Protein AF-A0A0Q9QCJ4-F1 (afdb_monomer_lite)

pLDDT: mean 79.83, std 8.39, range [55.78, 90.44]

Sequence (103 aa):
MRVEYDVLSRAAAEERAVRNELIRVQGERRATALPAAALGRILPSEELLTAVDRADEATRRRLWDQAHRCQELHETLRAFRNEVRSVDEDVAGRFESIRGALA

Structure (mmCIF, N/CA/C/O backbone):
data_AF-A0A0Q9QCJ4-F1
#
_entry.id   AF-A0A0Q9QCJ4-F1
#
loop_
_atom_site.group_PDB
_atom_site.id
_atom_site.type_symbol
_atom_site.label_atom_id
_atom_site.label_alt_id
_atom_site.label_comp_id
_atom_site.label_asym_id
_atom_site.label_entity_id
_atom_site.label_seq_id
_atom_site.pdbx_PDB_ins_code
_atom_site.Cartn_x
_atom_site.Cartn_y
_atom_site.Cartn_z
_atom_site.occupancy
_atom_site.B_iso_or_equiv
_atom_site.auth_seq_id
_atom_site.auth_comp_id
_atom_site.auth_asym_id
_atom_site.auth_atom_id
_atom_site.pdbx_PDB_model_num
ATOM 1 N N . MET A 1 1 ? 20.527 -6.032 -19.045 1.00 57.88 1 MET A N 1
ATOM 2 C CA . MET A 1 1 ? 19.364 -5.260 -18.565 1.00 57.88 1 MET A CA 1
ATOM 3 C C . MET A 1 1 ? 18.074 -6.054 -18.316 1.00 57.88 1 MET A C 1
ATOM 5 O O . MET A 1 1 ? 17.312 -5.676 -17.440 1.00 57.88 1 MET A O 1
ATOM 9 N N . ARG A 1 2 ? 17.815 -7.193 -18.988 1.00 55.78 2 ARG A N 1
ATOM 10 C CA . ARG A 1 2 ? 16.597 -8.015 -18.764 1.00 55.78 2 ARG A CA 1
ATOM 11 C C . ARG A 1 2 ? 16.354 -8.420 -17.293 1.00 55.78 2 ARG A C 1
ATOM 13 O O . ARG A 1 2 ? 15.220 -8.426 -16.840 1.00 55.78 2 ARG A O 1
ATOM 20 N N . VAL A 1 3 ? 17.429 -8.689 -16.549 1.00 58.03 3 VAL A N 1
ATOM 21 C CA . VAL A 1 3 ? 17.382 -9.084 -15.128 1.00 58.03 3 VAL A CA 1
ATOM 22 C C . VAL A 1 3 ? 16.910 -7.941 -14.216 1.00 58.03 3 VAL A C 1
ATOM 24 O O . VAL A 1 3 ? 16.163 -8.185 -13.274 1.00 58.03 3 VAL A O 1
ATOM 27 N N . GLU A 1 4 ? 17.278 -6.691 -14.507 1.00 64.44 4 GLU A N 1
ATOM 28 C CA . GLU A 1 4 ? 16.878 -5.528 -13.697 1.00 64.44 4 GLU A CA 1
ATOM 29 C C . GLU A 1 4 ? 15.378 -5.235 -13.842 1.00 64.44 4 GLU A C 1
ATOM 31 O O . GLU A 1 4 ? 14.700 -4.922 -12.862 1.00 64.44 4 GLU A O 1
ATOM 36 N N . TYR A 1 5 ? 14.818 -5.449 -15.036 1.00 68.75 5 TYR A N 1
ATOM 37 C CA . TYR A 1 5 ? 13.377 -5.335 -15.266 1.00 68.75 5 TYR A CA 1
ATOM 38 C C . TYR A 1 5 ? 12.547 -6.388 -14.536 1.00 68.75 5 TYR A C 1
ATOM 40 O O . TYR A 1 5 ? 11.458 -6.071 -14.046 1.00 68.75 5 TYR A O 1
ATOM 48 N N . ASP A 1 6 ? 13.046 -7.620 -14.445 1.00 73.19 6 ASP A N 1
ATOM 49 C CA . ASP A 1 6 ? 12.361 -8.697 -13.729 1.00 73.19 6 ASP A CA 1
ATOM 50 C C . ASP A 1 6 ? 12.332 -8.429 -12.219 1.00 73.19 6 ASP A C 1
ATOM 52 O O . ASP A 1 6 ? 11.310 -8.659 -11.569 1.00 73.19 6 ASP A O 1
ATOM 56 N N . VAL A 1 7 ? 13.414 -7.872 -11.661 1.00 76.19 7 VAL A N 1
ATOM 57 C CA . VAL A 1 7 ? 13.482 -7.473 -10.244 1.00 76.19 7 VAL A CA 1
ATOM 58 C C . VAL A 1 7 ? 12.498 -6.341 -9.943 1.00 76.19 7 VAL A C 1
ATOM 60 O O . VAL A 1 7 ? 11.724 -6.449 -8.992 1.00 76.19 7 VAL A O 1
ATOM 63 N N . LEU A 1 8 ? 12.451 -5.296 -10.777 1.00 76.56 8 LEU A N 1
ATOM 64 C CA . LEU A 1 8 ? 11.494 -4.191 -10.620 1.00 76.56 8 LEU A CA 1
ATOM 65 C C . LEU A 1 8 ? 10.041 -4.658 -10.754 1.00 76.56 8 LEU A C 1
ATOM 6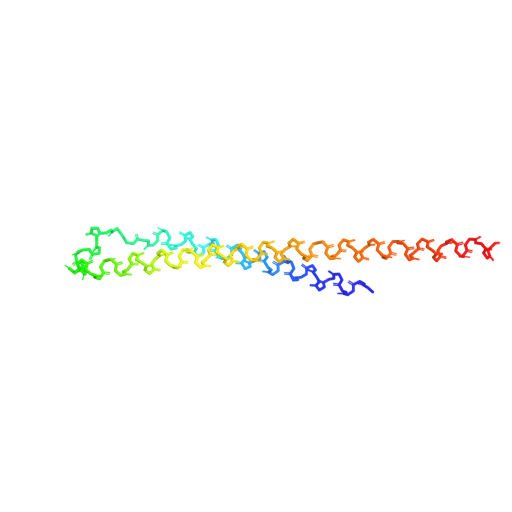7 O O . LEU A 1 8 ? 9.163 -4.221 -10.011 1.00 76.56 8 LEU A O 1
ATOM 71 N N . SER A 1 9 ? 9.7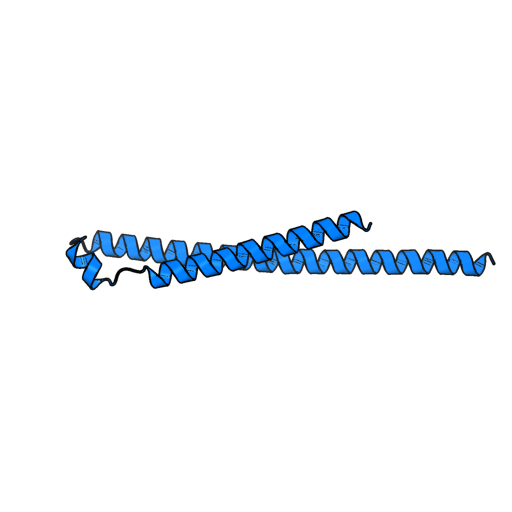83 -5.571 -11.689 1.00 75.25 9 SER A N 1
ATOM 72 C CA . SER A 1 9 ? 8.445 -6.120 -11.906 1.00 75.25 9 SER A CA 1
ATOM 73 C C . SER A 1 9 ? 7.994 -6.995 -10.736 1.00 75.25 9 SER A C 1
ATOM 75 O O . SER A 1 9 ? 6.832 -6.906 -10.339 1.00 75.25 9 SER A O 1
ATOM 77 N N . ARG A 1 10 ? 8.901 -7.783 -10.137 1.00 78.44 10 ARG A N 1
ATOM 78 C CA . ARG A 1 10 ? 8.629 -8.523 -8.893 1.00 78.44 10 ARG A CA 1
ATOM 79 C C . ARG A 1 10 ? 8.374 -7.584 -7.723 1.00 78.44 10 ARG A C 1
ATOM 81 O O . ARG A 1 10 ? 7.369 -7.756 -7.047 1.00 78.44 10 ARG A O 1
ATOM 88 N N . ALA A 1 11 ? 9.202 -6.558 -7.528 1.00 76.88 11 ALA A N 1
ATOM 89 C CA . ALA A 1 11 ? 9.001 -5.577 -6.460 1.00 76.88 11 ALA A CA 1
ATOM 90 C C . ALA A 1 11 ? 7.627 -4.888 -6.564 1.00 76.88 11 ALA A C 1
ATOM 92 O O . ALA A 1 11 ? 6.908 -4.772 -5.575 1.00 76.88 11 ALA A O 1
ATOM 93 N N . ALA A 1 12 ? 7.211 -4.518 -7.778 1.00 77.81 12 ALA A N 1
ATOM 94 C CA . ALA A 1 12 ? 5.892 -3.944 -8.030 1.00 77.81 12 ALA A CA 1
ATOM 95 C C . ALA A 1 12 ? 4.731 -4.951 -7.887 1.00 77.81 12 ALA A C 1
ATOM 97 O O . ALA A 1 12 ? 3.579 -4.544 -7.745 1.00 77.81 12 ALA A O 1
ATOM 98 N N . ALA A 1 13 ? 4.984 -6.259 -7.985 1.00 79.75 13 ALA A N 1
ATOM 99 C CA . ALA A 1 13 ? 3.981 -7.293 -7.731 1.00 79.75 13 ALA A CA 1
ATOM 100 C C . ALA A 1 13 ? 3.808 -7.543 -6.225 1.00 79.75 13 ALA A C 1
ATOM 102 O O . ALA A 1 13 ? 2.675 -7.576 -5.746 1.00 79.75 13 ALA A O 1
ATOM 103 N N . GLU A 1 14 ? 4.917 -7.639 -5.489 1.00 81.19 14 GLU A N 1
ATOM 104 C CA . GLU A 1 14 ? 4.935 -7.776 -4.028 1.00 81.19 14 GLU A CA 1
ATOM 105 C C . GLU A 1 14 ? 4.281 -6.571 -3.340 1.00 81.19 14 GLU A C 1
ATOM 107 O O . GLU A 1 14 ? 3.455 -6.735 -2.447 1.00 81.19 14 GLU A O 1
ATOM 112 N N . GLU A 1 15 ? 4.558 -5.349 -3.805 1.00 83.06 15 GLU A N 1
ATOM 113 C CA . GLU A 1 15 ? 3.923 -4.137 -3.273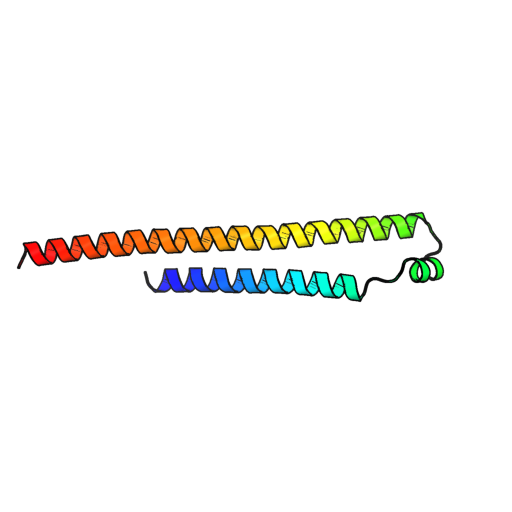 1.00 83.06 15 GLU A CA 1
ATOM 114 C C . GLU A 1 15 ? 2.390 -4.187 -3.412 1.00 83.06 15 GLU A C 1
ATOM 116 O O . GLU A 1 15 ? 1.670 -3.968 -2.434 1.00 83.06 15 GLU A O 1
ATOM 121 N N . ARG A 1 16 ? 1.875 -4.579 -4.585 1.00 80.56 16 ARG A N 1
ATOM 122 C CA . ARG A 1 16 ? 0.428 -4.746 -4.788 1.00 80.56 16 ARG A CA 1
ATOM 123 C C . ARG A 1 16 ? -0.158 -5.835 -3.897 1.00 80.56 16 ARG A C 1
ATOM 125 O O . ARG A 1 16 ? -1.289 -5.680 -3.434 1.00 80.56 16 ARG A O 1
ATOM 132 N N . ALA A 1 17 ? 0.574 -6.927 -3.678 1.00 82.19 17 ALA A N 1
ATOM 133 C CA . ALA A 1 17 ? 0.147 -8.003 -2.791 1.00 82.19 17 ALA A CA 1
ATOM 134 C C . ALA A 1 17 ? 0.008 -7.493 -1.348 1.00 82.19 17 ALA A C 1
ATOM 136 O O . ALA A 1 17 ? -1.047 -7.673 -0.742 1.00 82.19 17 ALA A O 1
ATOM 137 N N . VAL A 1 18 ? 1.006 -6.756 -0.849 1.00 83.75 18 VAL A N 1
ATOM 138 C CA . VAL A 1 18 ? 0.971 -6.121 0.479 1.00 83.75 18 VAL A CA 1
AT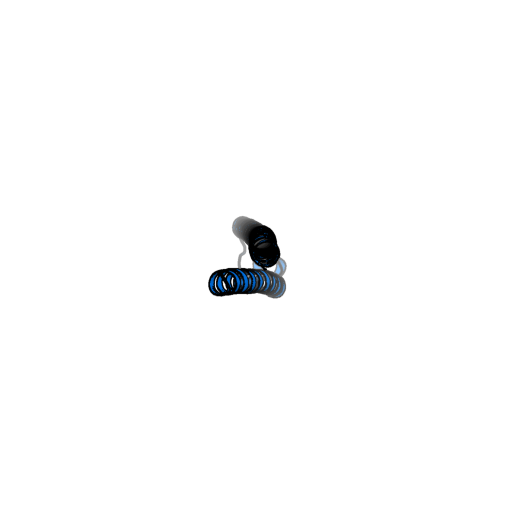OM 139 C C . VAL A 1 18 ? -0.192 -5.135 0.593 1.00 83.75 18 VAL A C 1
ATOM 141 O O . VAL A 1 18 ? -0.938 -5.171 1.569 1.00 83.75 18 VAL A O 1
ATOM 144 N N . ARG A 1 19 ? -0.411 -4.285 -0.414 1.00 84.38 19 ARG A N 1
ATOM 145 C CA . ARG A 1 19 ? -1.534 -3.336 -0.417 1.00 84.38 19 ARG A CA 1
ATOM 146 C C . ARG A 1 19 ? -2.888 -4.046 -0.354 1.00 84.38 19 ARG A C 1
ATOM 148 O O . ARG A 1 19 ? -3.762 -3.644 0.412 1.00 84.38 19 ARG A O 1
ATOM 155 N N . ASN A 1 20 ? -3.077 -5.092 -1.155 1.00 82.62 20 ASN A N 1
ATOM 156 C CA . ASN A 1 20 ? -4.325 -5.856 -1.169 1.00 82.62 20 ASN A CA 1
ATOM 157 C C . ASN A 1 20 ? -4.564 -6.560 0.175 1.00 82.62 20 ASN A C 1
ATOM 159 O O . ASN A 1 20 ? -5.693 -6.588 0.661 1.00 82.62 20 ASN A O 1
ATOM 163 N N . GLU A 1 21 ? -3.501 -7.065 0.795 1.00 85.00 21 GLU A N 1
ATOM 164 C CA . GLU A 1 21 ? -3.554 -7.669 2.122 1.00 8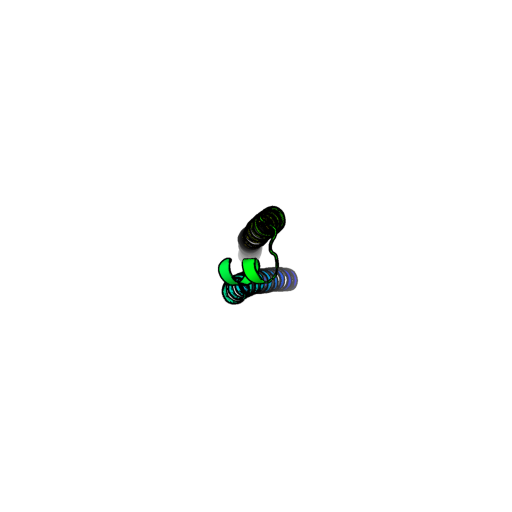5.00 21 GLU A CA 1
ATOM 165 C C . GLU A 1 21 ? -3.944 -6.649 3.203 1.00 85.00 21 GLU A C 1
ATOM 167 O O . GLU A 1 21 ? -4.814 -6.926 4.025 1.00 85.00 21 GLU A O 1
ATOM 172 N N . LEU A 1 22 ? -3.406 -5.425 3.157 1.00 85.06 22 LEU A N 1
ATOM 173 C CA . LEU A 1 22 ? -3.811 -4.343 4.067 1.00 85.06 22 LEU A CA 1
ATOM 174 C C . LEU A 1 22 ? -5.298 -3.995 3.923 1.00 85.06 22 LEU A C 1
ATOM 176 O O . LEU A 1 22 ? -5.991 -3.801 4.925 1.00 85.06 22 LEU A O 1
ATOM 180 N N . ILE A 1 23 ? -5.806 -3.957 2.688 1.00 81.94 23 ILE A N 1
ATOM 181 C CA . ILE A 1 23 ? -7.232 -3.732 2.419 1.00 81.94 23 ILE A CA 1
ATOM 182 C C . ILE A 1 23 ? -8.075 -4.880 2.993 1.00 81.94 23 ILE A C 1
ATOM 184 O O . ILE A 1 23 ? -9.107 -4.618 3.617 1.00 81.94 23 ILE A O 1
ATOM 188 N N . ARG A 1 24 ? -7.632 -6.135 2.831 1.00 86.06 24 ARG A N 1
ATOM 189 C CA . ARG A 1 24 ? -8.299 -7.318 3.398 1.00 86.06 24 ARG A CA 1
ATOM 190 C C . ARG A 1 24 ? -8.362 -7.235 4.920 1.00 86.06 24 ARG A C 1
ATOM 192 O O . ARG A 1 24 ? -9.454 -7.320 5.475 1.00 86.06 24 ARG A O 1
ATOM 199 N N . VAL A 1 25 ? -7.232 -6.975 5.578 1.00 86.00 25 VAL A N 1
ATOM 200 C CA . VAL A 1 25 ? -7.141 -6.811 7.039 1.00 86.00 25 VAL A CA 1
ATOM 201 C C . VAL A 1 25 ? -8.073 -5.701 7.526 1.00 86.00 25 VAL A C 1
ATOM 203 O O . VAL A 1 25 ? -8.767 -5.862 8.528 1.00 86.00 25 VAL A O 1
ATOM 206 N N . GLN A 1 26 ? -8.152 -4.578 6.810 1.00 83.88 26 GLN A N 1
ATOM 207 C CA . GLN A 1 26 ? -9.076 -3.500 7.155 1.00 83.88 26 GLN A CA 1
ATOM 208 C C . GLN A 1 26 ? -10.550 -3.906 6.989 1.00 83.88 26 GLN A C 1
ATOM 210 O O . GLN A 1 26 ? -11.391 -3.496 7.793 1.00 83.88 26 GLN A O 1
ATOM 215 N N . GLY A 1 27 ? -10.868 -4.701 5.965 1.00 84.62 27 GLY A N 1
ATOM 216 C CA . GLY A 1 27 ? -12.194 -5.287 5.769 1.00 84.62 27 GLY A CA 1
ATOM 217 C C . GLY A 1 27 ? -12.578 -6.239 6.900 1.00 84.62 27 GLY A C 1
ATOM 218 O O . GLY A 1 27 ? -13.655 -6.099 7.477 1.00 84.62 27 GLY A O 1
ATOM 219 N N . GLU A 1 28 ? -11.673 -7.141 7.277 1.00 86.81 28 GLU A N 1
ATOM 220 C CA . GLU A 1 28 ? -11.865 -8.077 8.389 1.00 86.81 28 GLU A CA 1
ATOM 221 C C . GLU A 1 28 ? -12.060 -7.344 9.707 1.00 86.81 28 GLU A C 1
ATOM 223 O O . GLU A 1 28 ? -13.027 -7.618 10.409 1.00 86.81 28 GLU A O 1
ATOM 228 N N . ARG A 1 29 ? -11.238 -6.328 9.994 1.00 83.38 29 ARG A N 1
ATOM 229 C CA . ARG A 1 29 ? -11.372 -5.529 11.218 1.00 83.38 29 ARG A CA 1
ATOM 230 C C . ARG A 1 29 ? -12.740 -4.856 11.332 1.00 83.38 29 ARG A C 1
ATOM 232 O O . ARG A 1 29 ? -13.310 -4.805 12.416 1.00 83.38 29 ARG A O 1
ATOM 239 N N . ARG A 1 30 ? -13.278 -4.354 10.212 1.00 80.50 30 ARG A N 1
ATOM 240 C CA . ARG A 1 30 ? -14.639 -3.793 10.156 1.00 80.50 30 ARG A CA 1
ATOM 241 C C . ARG A 1 30 ? -15.705 -4.863 10.384 1.00 80.50 30 ARG A C 1
ATOM 243 O O . ARG A 1 30 ? -16.680 -4.587 11.071 1.00 80.50 30 ARG A O 1
ATOM 250 N N . ALA A 1 31 ? -15.530 -6.055 9.818 1.00 82.12 31 ALA A N 1
ATOM 251 C CA . ALA A 1 31 ? -16.478 -7.159 9.961 1.00 82.12 31 ALA A CA 1
ATOM 252 C C . ALA A 1 31 ? -16.483 -7.759 11.378 1.00 82.12 31 ALA A C 1
ATOM 254 O O . ALA A 1 31 ? -17.526 -8.196 11.855 1.00 82.12 31 ALA A O 1
ATOM 255 N N . THR A 1 32 ? -15.337 -7.752 12.063 1.00 79.56 32 THR A N 1
ATOM 256 C CA . THR A 1 32 ? -15.184 -8.241 13.442 1.00 79.56 32 THR A CA 1
ATOM 257 C C . THR A 1 32 ? -15.380 -7.152 14.495 1.00 79.56 32 THR A C 1
ATOM 259 O O . THR A 1 32 ? -15.151 -7.405 15.678 1.00 79.56 32 THR A O 1
ATOM 262 N N . ALA A 1 33 ? -15.756 -5.933 14.096 1.00 73.75 33 ALA A N 1
ATOM 263 C CA . ALA A 1 33 ? -15.981 -4.840 15.029 1.00 73.75 33 ALA A CA 1
ATOM 264 C C . ALA A 1 33 ? -17.138 -5.200 15.972 1.00 73.75 33 ALA A C 1
ATOM 266 O O . ALA A 1 33 ? -18.276 -5.404 15.545 1.00 73.75 33 ALA A O 1
ATOM 267 N N . LEU A 1 34 ? -16.842 -5.290 17.270 1.00 71.00 34 LEU A N 1
ATOM 268 C CA . LEU A 1 34 ? -17.870 -5.514 18.276 1.00 71.00 34 LEU A CA 1
ATOM 269 C C . LEU A 1 34 ? -18.727 -4.247 18.401 1.00 71.00 34 LEU A C 1
ATOM 271 O O . LEU A 1 34 ? -18.175 -3.157 18.561 1.00 71.00 34 LEU A O 1
ATOM 275 N N . PRO A 1 35 ? -20.067 -4.353 18.366 1.00 69.94 35 PRO A N 1
ATOM 276 C CA . PRO A 1 35 ? -20.917 -3.196 18.595 1.00 69.94 35 PRO A CA 1
ATOM 277 C C . PRO A 1 35 ? -20.679 -2.644 20.006 1.00 69.94 35 PRO A C 1
ATOM 279 O O . PRO A 1 35 ? -20.553 -3.409 20.964 1.00 69.94 35 PRO A O 1
ATOM 282 N N . ALA A 1 36 ? -20.675 -1.317 20.156 1.00 64.62 36 ALA A N 1
ATOM 283 C CA . ALA A 1 36 ? -20.426 -0.649 21.440 1.00 64.62 36 ALA A CA 1
ATOM 284 C C . ALA A 1 36 ? -21.351 -1.159 22.566 1.00 64.62 36 ALA A C 1
ATOM 286 O O . ALA A 1 36 ? -20.923 -1.338 23.703 1.00 64.62 36 ALA A O 1
ATOM 287 N N . ALA A 1 37 ? -22.600 -1.505 22.232 1.00 65.19 37 ALA A N 1
ATOM 288 C CA . ALA A 1 37 ? -23.565 -2.095 23.162 1.00 65.19 37 ALA A CA 1
ATOM 289 C C . ALA A 1 37 ? -23.199 -3.515 23.651 1.00 65.19 37 ALA A C 1
ATOM 291 O O . ALA A 1 37 ? -23.694 -3.949 24.692 1.00 65.19 37 ALA A O 1
ATOM 292 N N . ALA A 1 38 ? -22.365 -4.256 22.913 1.00 66.25 38 ALA A N 1
ATOM 293 C CA . ALA A 1 38 ? -21.803 -5.536 23.346 1.00 66.25 38 ALA A CA 1
ATOM 294 C C . ALA A 1 38 ? -20.549 -5.330 24.207 1.00 66.25 38 ALA A C 1
ATOM 296 O O . ALA A 1 38 ? -20.377 -6.033 25.200 1.00 66.25 38 ALA A O 1
ATOM 297 N N . LEU A 1 39 ? -19.725 -4.326 23.884 1.00 63.78 39 LEU A N 1
ATOM 298 C CA . LEU A 1 39 ? -18.568 -3.955 24.698 1.00 63.78 39 LEU A CA 1
ATOM 299 C C . LEU A 1 39 ? -18.985 -3.408 26.062 1.00 63.78 39 LEU A C 1
ATOM 301 O O . LEU A 1 39 ? -18.427 -3.855 27.047 1.00 63.78 39 LEU A O 1
ATOM 305 N N . GLY A 1 40 ? -20.014 -2.563 26.164 1.00 61.22 40 GLY A N 1
ATOM 306 C CA . GLY A 1 40 ? -20.498 -2.050 27.456 1.00 61.22 40 GLY A CA 1
ATOM 307 C C . GLY A 1 40 ? -21.002 -3.129 28.430 1.00 61.22 40 GLY A C 1
ATOM 308 O O . GLY A 1 40 ? -21.038 -2.898 29.635 1.00 61.22 40 GLY A O 1
ATOM 309 N N . ARG A 1 41 ? -21.349 -4.332 27.937 1.00 63.81 41 ARG A N 1
ATOM 310 C CA . ARG A 1 41 ? -21.681 -5.496 28.787 1.00 63.81 41 ARG A CA 1
ATOM 311 C C . ARG A 1 41 ? -20.448 -6.260 29.283 1.00 63.81 41 ARG A C 1
ATOM 313 O O . ARG A 1 41 ? -20.554 -6.977 30.270 1.00 63.81 41 ARG A O 1
ATOM 320 N N . ILE A 1 42 ? -19.317 -6.144 28.586 1.00 64.94 42 ILE A N 1
ATOM 321 C CA . ILE A 1 42 ? -18.059 -6.865 28.859 1.00 64.94 42 ILE A CA 1
ATOM 322 C C . ILE A 1 42 ? -17.047 -5.952 29.578 1.00 64.94 42 ILE A C 1
ATOM 324 O O . ILE A 1 42 ? -16.322 -6.389 30.466 1.00 64.94 42 ILE A O 1
ATOM 328 N N . LEU A 1 43 ? -17.017 -4.675 29.203 1.00 62.06 43 LEU A N 1
ATOM 329 C CA . LEU A 1 43 ? -16.149 -3.599 29.667 1.00 62.06 43 LEU A CA 1
ATOM 330 C C . LEU A 1 43 ? -17.038 -2.447 30.168 1.00 62.06 43 LEU A C 1
ATOM 332 O O . LEU A 1 43 ? -17.448 -1.600 29.377 1.00 62.06 43 LEU A O 1
ATOM 336 N N . PRO A 1 44 ? -17.352 -2.398 31.473 1.00 63.50 44 PRO A N 1
ATOM 337 C CA . PRO A 1 44 ? -18.295 -1.424 32.030 1.00 63.50 44 PRO A CA 1
ATOM 338 C C . PRO A 1 44 ? -17.721 -0.003 32.183 1.00 63.50 44 PRO A C 1
ATOM 340 O O . PRO A 1 44 ? -18.435 0.891 32.623 1.00 63.50 44 PRO A O 1
ATOM 343 N N . SER A 1 45 ? -16.442 0.223 31.860 1.00 77.56 45 SER A N 1
ATOM 344 C CA . SER A 1 45 ? -15.786 1.527 32.023 1.00 77.56 45 SER A CA 1
ATOM 345 C C . SER A 1 45 ? -15.810 2.342 30.727 1.00 77.56 45 SER A C 1
ATOM 347 O O . SER A 1 45 ? -15.263 1.913 29.708 1.00 77.56 45 SER A O 1
ATOM 349 N N . GLU A 1 46 ? -16.378 3.550 30.787 1.00 77.44 46 GLU A N 1
ATOM 350 C CA . GLU A 1 46 ? -16.366 4.525 29.683 1.00 77.44 46 GLU A CA 1
ATOM 351 C C . GLU A 1 46 ? -14.943 4.912 29.245 1.00 77.44 46 GLU A C 1
ATOM 353 O O . GLU A 1 46 ? -14.692 5.137 28.057 1.00 77.44 46 GLU A O 1
ATOM 358 N N . GLU A 1 47 ? -13.980 4.930 30.172 1.00 79.06 47 GLU A N 1
ATOM 359 C CA . GLU A 1 47 ? -12.574 5.203 29.853 1.00 79.06 47 GLU A CA 1
ATOM 360 C C . GLU A 1 47 ? -11.965 4.097 28.983 1.00 79.06 47 GLU A C 1
ATOM 362 O O . GLU A 1 47 ? -11.222 4.387 28.043 1.00 79.06 47 GLU A O 1
ATOM 367 N N . LEU A 1 48 ? -12.314 2.833 29.253 1.00 75.56 48 LEU A N 1
ATOM 368 C CA . LEU A 1 48 ? -11.844 1.692 28.465 1.00 75.56 48 LEU A CA 1
ATOM 369 C C . LEU A 1 48 ? -12.462 1.689 27.066 1.00 75.56 48 LEU A C 1
ATOM 371 O O . LEU A 1 48 ? -11.741 1.463 26.097 1.00 75.56 48 LEU A O 1
ATOM 375 N N . LEU A 1 49 ? -13.755 2.002 26.944 1.00 78.81 49 LEU A N 1
ATOM 376 C CA . LEU A 1 49 ? -14.414 2.157 25.640 1.00 78.81 49 LEU A CA 1
ATOM 377 C C . LEU A 1 49 ? -13.739 3.258 24.813 1.00 78.81 49 LEU A C 1
ATOM 379 O O . LEU A 1 49 ? -13.339 3.031 23.673 1.00 78.81 49 LEU A O 1
ATOM 383 N N . THR A 1 50 ? -13.491 4.412 25.433 1.00 81.88 50 THR A N 1
ATOM 384 C CA . THR A 1 50 ? -12.807 5.538 24.784 1.00 81.88 50 THR A CA 1
ATOM 385 C C . THR A 1 50 ? -11.379 5.175 24.353 1.00 81.88 50 THR A C 1
ATOM 387 O O . THR A 1 50 ? -10.909 5.602 23.296 1.00 81.88 50 THR A O 1
ATOM 390 N N . ALA A 1 51 ? -10.652 4.396 25.160 1.00 81.31 51 ALA A N 1
ATOM 391 C CA . ALA A 1 51 ? -9.308 3.935 24.820 1.00 81.31 51 ALA A CA 1
ATOM 392 C C . ALA A 1 51 ? -9.311 2.961 23.630 1.00 81.31 51 ALA A C 1
ATOM 394 O O . ALA A 1 51 ? -8.455 3.080 22.750 1.00 81.31 51 ALA A O 1
ATOM 395 N N . VAL A 1 52 ? -10.282 2.043 23.576 1.00 82.44 52 VAL A N 1
ATOM 396 C CA . VAL A 1 52 ? -10.470 1.116 22.449 1.00 82.44 52 VAL A CA 1
ATOM 397 C C . VAL A 1 52 ? -10.782 1.884 21.167 1.00 82.44 52 VAL A C 1
ATOM 399 O O . VAL A 1 52 ? -10.114 1.654 20.160 1.00 82.44 52 VAL A O 1
ATOM 402 N N . ASP A 1 53 ? -11.693 2.857 21.209 1.00 81.62 53 ASP A N 1
ATOM 403 C CA . ASP A 1 53 ? -12.036 3.675 20.038 1.00 81.62 53 ASP A CA 1
ATOM 404 C C . ASP A 1 53 ? -10.825 4.460 19.512 1.00 81.62 53 ASP A C 1
ATOM 406 O O . ASP A 1 53 ? -10.561 4.503 18.307 1.00 81.62 53 ASP A O 1
ATOM 410 N N . ARG A 1 54 ? -10.019 5.040 20.414 1.00 85.19 54 ARG A N 1
ATOM 411 C CA . ARG A 1 54 ? -8.767 5.717 20.034 1.00 85.19 54 ARG A CA 1
ATOM 412 C C . ARG A 1 54 ? -7.764 4.757 19.397 1.00 85.19 54 ARG A C 1
ATOM 414 O O . ARG A 1 54 ? -7.107 5.129 18.423 1.00 85.19 54 ARG A O 1
ATOM 421 N N . ALA A 1 55 ? -7.626 3.547 19.935 1.00 83.88 55 ALA A N 1
ATOM 422 C CA . ALA A 1 55 ? -6.730 2.533 19.387 1.00 83.88 55 ALA A CA 1
ATOM 423 C C . ALA A 1 55 ? -7.199 2.045 18.005 1.00 83.88 55 ALA A C 1
ATOM 425 O O . ALA A 1 55 ? -6.377 1.871 17.098 1.00 83.88 55 ALA A O 1
ATOM 426 N N . ASP A 1 56 ? -8.508 1.879 17.817 1.00 84.69 56 ASP A N 1
ATOM 427 C CA . ASP A 1 56 ? -9.112 1.463 16.552 1.00 84.69 56 ASP A CA 1
ATOM 428 C C . ASP A 1 56 ? -8.920 2.523 15.454 1.00 84.69 56 ASP A C 1
ATOM 430 O O . ASP A 1 56 ? -8.514 2.213 14.324 1.00 84.69 56 ASP A O 1
ATOM 434 N N . GLU A 1 57 ? -9.112 3.794 15.808 1.00 85.62 57 GLU A N 1
ATOM 435 C CA . GLU A 1 57 ? -8.874 4.939 14.931 1.00 85.62 57 GLU A CA 1
ATOM 436 C C . GLU A 1 57 ? -7.387 5.089 14.576 1.00 85.62 57 GLU A C 1
ATOM 438 O O . GLU A 1 57 ? -7.038 5.269 13.405 1.00 85.62 57 GLU A O 1
ATOM 443 N N . ALA A 1 58 ? -6.486 4.955 15.554 1.00 85.56 58 ALA A N 1
ATOM 444 C CA . ALA A 1 58 ? -5.044 4.989 15.311 1.00 85.56 58 ALA A CA 1
ATOM 445 C C . ALA A 1 58 ? -4.602 3.854 14.372 1.00 85.56 58 ALA A C 1
ATOM 447 O O . ALA A 1 58 ? -3.818 4.075 13.446 1.00 85.56 58 ALA A O 1
ATOM 448 N N . THR A 1 59 ? -5.144 2.651 14.567 1.00 85.50 59 THR A N 1
ATOM 449 C CA . THR A 1 59 ? -4.879 1.490 13.707 1.00 85.50 59 THR A CA 1
ATOM 450 C C . THR A 1 59 ? -5.408 1.721 12.294 1.00 85.50 59 THR A C 1
ATOM 452 O O . THR A 1 59 ? -4.710 1.449 11.319 1.00 85.50 59 THR A O 1
ATOM 455 N N . ARG A 1 60 ? -6.611 2.294 12.160 1.00 85.56 60 ARG A N 1
ATOM 456 C CA . ARG A 1 60 ? -7.195 2.656 10.862 1.00 85.56 60 ARG A CA 1
ATOM 457 C C . ARG A 1 60 ? -6.310 3.627 10.089 1.00 85.56 60 ARG A C 1
ATOM 459 O O . ARG A 1 60 ? -6.113 3.417 8.897 1.00 85.56 60 ARG A O 1
ATOM 466 N N . ARG A 1 61 ? -5.783 4.662 10.749 1.00 84.88 61 ARG A N 1
ATOM 467 C CA . ARG A 1 61 ? -4.878 5.635 10.117 1.00 84.88 61 ARG A CA 1
ATOM 468 C C . ARG A 1 61 ? -3.588 4.977 9.647 1.00 84.88 61 ARG A C 1
ATOM 470 O O . ARG A 1 61 ? -3.243 5.116 8.485 1.00 84.88 61 ARG A O 1
ATOM 477 N N . ARG A 1 62 ? -2.945 4.172 10.500 1.00 85.25 62 ARG A N 1
ATOM 478 C CA . ARG A 1 62 ? -1.708 3.456 10.141 1.00 85.25 62 ARG A CA 1
ATOM 479 C C . ARG A 1 62 ? -1.885 2.536 8.932 1.00 85.25 62 ARG A C 1
ATOM 481 O O . ARG A 1 62 ? -1.027 2.525 8.058 1.00 85.25 62 ARG A O 1
ATOM 488 N N . LEU A 1 63 ? -2.991 1.789 8.869 1.00 85.19 63 LEU A N 1
ATOM 489 C CA . LEU A 1 63 ? -3.293 0.922 7.723 1.00 85.19 63 LEU A CA 1
ATOM 490 C C . LEU A 1 63 ? -3.476 1.730 6.433 1.00 85.19 63 LEU A C 1
ATOM 492 O O . LEU A 1 63 ? -2.941 1.349 5.393 1.00 85.19 63 LEU A O 1
ATOM 496 N N . TRP A 1 64 ? -4.182 2.861 6.511 1.00 83.44 64 TRP A N 1
ATOM 497 C CA . TRP A 1 64 ? -4.349 3.775 5.382 1.00 83.44 64 TRP A CA 1
ATOM 498 C C . TRP A 1 64 ? -3.024 4.382 4.916 1.00 83.44 64 TRP A C 1
ATOM 500 O O . TRP A 1 64 ? -2.732 4.341 3.722 1.00 83.44 64 TRP A O 1
ATOM 510 N N . ASP A 1 65 ? -2.206 4.884 5.841 1.00 87.06 65 ASP A N 1
ATOM 511 C CA . ASP A 1 65 ? -0.894 5.459 5.531 1.00 87.06 65 ASP A CA 1
ATOM 512 C C . ASP A 1 65 ? 0.015 4.424 4.862 1.00 87.06 65 ASP A C 1
ATOM 514 O O . ASP A 1 65 ? 0.713 4.720 3.893 1.00 87.06 65 ASP A O 1
ATOM 518 N N . GLN A 1 66 ? -0.007 3.183 5.350 1.00 84.75 66 GLN A N 1
ATOM 519 C CA . GLN A 1 66 ? 0.812 2.116 4.791 1.00 84.75 66 GLN A CA 1
ATOM 520 C C . GLN A 1 66 ? 0.335 1.698 3.397 1.00 84.75 66 GLN A C 1
ATOM 522 O O . GLN A 1 66 ? 1.161 1.533 2.503 1.00 84.75 66 GLN A O 1
ATOM 527 N N . ALA A 1 67 ? -0.980 1.610 3.175 1.00 80.81 67 ALA A N 1
ATOM 528 C CA . ALA A 1 67 ? -1.535 1.365 1.846 1.00 80.81 67 ALA A CA 1
ATOM 529 C C . ALA A 1 67 ? -1.182 2.493 0.859 1.00 80.81 67 ALA A C 1
ATOM 531 O O . ALA A 1 67 ? -0.898 2.221 -0.308 1.00 80.81 67 ALA A O 1
ATOM 532 N N . HIS A 1 68 ? -1.156 3.745 1.326 1.00 82.62 68 HIS A N 1
ATOM 533 C CA . HIS A 1 68 ? -0.761 4.890 0.509 1.00 82.62 68 HIS A CA 1
ATOM 534 C C . HIS A 1 68 ? 0.722 4.840 0.121 1.00 82.62 68 HIS A C 1
ATOM 536 O O . HIS A 1 68 ? 1.047 4.975 -1.054 1.00 82.62 68 HIS A O 1
ATOM 542 N N . ARG A 1 69 ? 1.617 4.534 1.068 1.00 81.25 69 ARG A N 1
ATOM 543 C CA . ARG A 1 69 ? 3.055 4.363 0.789 1.00 81.25 69 ARG A CA 1
ATOM 544 C C . ARG A 1 69 ? 3.336 3.239 -0.205 1.00 81.25 69 ARG A C 1
ATOM 546 O O . ARG A 1 69 ? 4.234 3.365 -1.031 1.00 81.25 69 ARG A O 1
ATOM 553 N N . CYS A 1 70 ? 2.576 2.145 -0.135 1.00 81.62 70 CYS A N 1
ATOM 554 C CA . CYS A 1 70 ? 2.641 1.086 -1.140 1.00 81.62 70 CYS A CA 1
ATOM 555 C C . CYS A 1 70 ? 2.307 1.648 -2.533 1.00 81.62 70 CYS A C 1
ATOM 557 O O . CYS A 1 70 ? 3.105 1.504 -3.458 1.00 81.62 70 CYS A O 1
ATOM 559 N N . GLN A 1 71 ? 1.212 2.403 -2.659 1.00 80.56 71 GLN A N 1
ATOM 560 C CA . GLN A 1 71 ? 0.832 3.040 -3.922 1.00 80.56 71 GLN A CA 1
ATOM 561 C C . GLN A 1 71 ? 1.900 4.021 -4.453 1.00 80.56 71 GLN A C 1
ATOM 563 O O . GLN A 1 71 ? 2.207 3.994 -5.643 1.00 80.56 71 GLN A O 1
ATOM 568 N N . GLU A 1 72 ? 2.509 4.849 -3.603 1.00 85.12 72 GLU A N 1
ATOM 569 C CA . GLU A 1 72 ? 3.597 5.754 -4.018 1.00 85.12 72 GLU A CA 1
ATOM 570 C C . GLU A 1 72 ? 4.835 4.985 -4.506 1.00 85.12 72 GLU A C 1
ATOM 572 O O . GLU A 1 72 ? 5.445 5.325 -5.528 1.00 85.12 72 GLU A O 1
ATOM 577 N N . LEU A 1 73 ? 5.195 3.900 -3.813 1.00 82.88 73 LEU A N 1
ATOM 578 C CA . LEU A 1 73 ? 6.279 3.015 -4.234 1.00 82.88 73 LEU A CA 1
ATOM 579 C C . LEU A 1 73 ? 5.961 2.360 -5.585 1.00 82.88 73 LEU A C 1
ATOM 581 O O . LEU A 1 73 ? 6.841 2.269 -6.443 1.00 82.88 73 LEU A O 1
ATOM 585 N N . HIS A 1 74 ? 4.706 1.958 -5.803 1.00 82.69 74 HIS A N 1
ATOM 586 C CA . HIS A 1 74 ? 4.239 1.418 -7.076 1.00 82.69 74 HIS A CA 1
ATOM 587 C C . HIS A 1 74 ? 4.526 2.366 -8.242 1.00 82.69 74 HIS A C 1
ATOM 589 O O . HIS A 1 74 ? 5.078 1.977 -9.277 1.00 82.69 74 HIS A O 1
ATOM 595 N N . GLU A 1 75 ? 4.119 3.622 -8.073 1.00 84.31 75 GLU A N 1
ATOM 596 C CA . GLU A 1 75 ? 4.238 4.669 -9.081 1.00 84.31 75 GLU A CA 1
ATOM 597 C C . GLU A 1 75 ? 5.704 5.010 -9.348 1.00 84.31 75 GLU A C 1
ATOM 599 O O . GLU A 1 75 ? 6.107 5.107 -10.509 1.00 84.31 75 GLU A O 1
ATOM 604 N N . THR A 1 76 ? 6.521 5.056 -8.295 1.00 84.06 76 THR A N 1
ATOM 605 C CA . THR A 1 76 ? 7.969 5.277 -8.386 1.00 84.06 76 THR A CA 1
ATOM 606 C C . THR A 1 76 ? 8.665 4.163 -9.173 1.00 84.06 76 THR A C 1
ATOM 608 O O . THR A 1 76 ? 9.398 4.435 -10.125 1.00 84.06 76 THR A O 1
ATOM 611 N N . LEU A 1 77 ? 8.394 2.894 -8.842 1.00 84.31 77 LEU A N 1
ATOM 612 C CA . LEU A 1 77 ? 8.964 1.743 -9.553 1.00 84.31 77 LEU A CA 1
ATOM 613 C C . LEU A 1 77 ? 8.533 1.715 -11.023 1.00 84.31 77 LEU A C 1
ATOM 615 O O . LEU A 1 77 ? 9.325 1.387 -11.910 1.00 84.31 77 LEU A O 1
ATOM 619 N N . ARG A 1 78 ? 7.277 2.080 -11.300 1.00 83.69 78 ARG A N 1
ATOM 620 C CA . ARG A 1 78 ? 6.756 2.179 -12.666 1.00 83.69 78 ARG A CA 1
ATOM 621 C C . ARG A 1 78 ? 7.453 3.282 -13.462 1.00 83.69 78 ARG A C 1
ATOM 623 O O . ARG A 1 78 ? 7.786 3.039 -14.622 1.00 83.69 78 ARG A O 1
ATOM 630 N N . ALA A 1 79 ? 7.647 4.460 -12.869 1.00 84.00 79 ALA A N 1
ATOM 631 C CA . ALA A 1 79 ? 8.330 5.584 -13.502 1.00 84.00 79 ALA A CA 1
ATOM 632 C C . ALA A 1 79 ? 9.783 5.225 -13.833 1.00 84.00 79 ALA A C 1
ATOM 634 O O . ALA A 1 79 ? 10.175 5.310 -14.996 1.00 84.00 79 ALA A O 1
ATOM 635 N N . PHE A 1 80 ? 10.524 4.695 -12.856 1.00 84.06 80 PHE A N 1
ATOM 636 C CA . PHE A 1 80 ? 11.911 4.271 -13.042 1.00 84.06 80 PHE A CA 1
ATOM 637 C C . PHE A 1 80 ? 12.055 3.227 -14.157 1.00 84.06 80 PHE A C 1
ATOM 639 O O . PHE A 1 80 ? 12.878 3.367 -15.056 1.00 84.06 80 PHE A O 1
ATOM 646 N N . ARG A 1 81 ? 11.192 2.204 -14.172 1.00 84.62 81 ARG A N 1
ATOM 647 C CA . ARG A 1 81 ? 11.187 1.190 -15.238 1.00 84.62 81 ARG A CA 1
ATOM 648 C C . ARG A 1 81 ? 11.004 1.807 -16.630 1.00 84.62 81 ARG A C 1
ATOM 650 O O . ARG A 1 81 ? 11.622 1.349 -17.589 1.00 84.62 81 ARG A O 1
ATOM 657 N N . ASN A 1 82 ? 10.119 2.795 -16.755 1.00 85.62 82 ASN A N 1
ATOM 658 C CA . ASN A 1 82 ? 9.857 3.454 -18.032 1.00 85.62 82 ASN A CA 1
ATOM 659 C C . ASN A 1 82 ? 11.048 4.318 -18.474 1.00 85.62 82 ASN A C 1
ATOM 661 O O . ASN A 1 82 ? 11.391 4.300 -19.650 1.00 85.62 82 ASN A O 1
ATOM 665 N N . GLU A 1 83 ? 11.697 5.019 -17.543 1.00 87.00 83 GLU A N 1
ATOM 666 C CA . GLU A 1 83 ? 12.907 5.804 -17.813 1.00 87.00 83 GLU A CA 1
ATOM 667 C C . GLU A 1 83 ? 14.047 4.912 -18.309 1.00 87.00 83 GLU A C 1
ATOM 669 O O . GLU A 1 83 ? 14.602 5.149 -19.379 1.00 87.00 83 GLU A O 1
ATOM 674 N N . VAL A 1 84 ? 14.313 3.814 -17.598 1.00 85.19 84 VAL A N 1
ATOM 675 C CA . VAL A 1 84 ? 15.328 2.830 -17.991 1.00 85.19 84 VAL A CA 1
ATOM 676 C C . VAL A 1 84 ? 15.041 2.277 -19.393 1.00 85.19 84 VAL A C 1
ATOM 678 O O . VAL A 1 84 ? 15.953 2.120 -20.195 1.00 85.19 84 VAL A O 1
ATOM 681 N N . ARG A 1 85 ? 13.768 2.023 -19.727 1.00 85.25 85 ARG A N 1
ATOM 682 C CA . ARG A 1 85 ? 13.363 1.583 -21.073 1.00 85.25 85 ARG A CA 1
ATOM 683 C C . ARG A 1 85 ? 13.615 2.633 -22.150 1.00 85.25 85 ARG A C 1
ATOM 685 O O . ARG A 1 85 ? 14.085 2.267 -23.219 1.00 85.25 85 ARG A O 1
ATOM 692 N N . SER A 1 86 ? 13.336 3.899 -21.866 1.00 89.62 86 SER A N 1
ATOM 693 C CA . SER A 1 86 ? 13.635 4.989 -22.797 1.00 89.62 86 SER A CA 1
ATOM 694 C C . SER A 1 86 ? 15.133 5.074 -23.085 1.00 89.62 86 SER A C 1
ATOM 696 O O . SER A 1 86 ? 15.527 5.192 -24.240 1.00 89.62 86 SER A O 1
ATOM 698 N N . VAL A 1 87 ? 15.972 4.966 -22.049 1.00 87.25 87 VAL A N 1
ATOM 699 C CA . VAL A 1 87 ? 17.434 4.985 -22.208 1.00 87.25 87 VAL A CA 1
ATOM 700 C C . VAL A 1 87 ? 17.909 3.802 -23.053 1.00 87.25 87 VAL A C 1
ATOM 702 O O . VAL A 1 87 ? 18.760 3.975 -23.922 1.00 87.25 87 VAL A O 1
ATOM 705 N N . ASP A 1 88 ? 17.350 2.612 -22.833 1.00 87.69 88 ASP A N 1
ATOM 706 C CA . ASP A 1 88 ? 17.709 1.419 -23.604 1.00 87.69 88 ASP A CA 1
ATOM 707 C C . ASP A 1 88 ? 17.329 1.539 -25.085 1.00 87.69 88 ASP A C 1
ATOM 709 O O . ASP A 1 88 ? 18.122 1.187 -25.960 1.00 87.69 88 ASP A O 1
ATOM 713 N N . GLU A 1 89 ? 16.140 2.076 -25.370 1.00 89.44 89 GLU A N 1
ATOM 714 C CA . GLU A 1 89 ? 15.674 2.352 -26.734 1.00 89.44 89 GLU A CA 1
ATOM 715 C C . GLU A 1 89 ? 16.578 3.393 -27.427 1.00 89.44 89 GLU A C 1
ATOM 717 O O . GLU A 1 89 ? 16.998 3.181 -28.568 1.00 89.44 89 GLU A O 1
ATOM 722 N N . ASP A 1 90 ? 16.979 4.455 -26.720 1.00 90.44 90 ASP A N 1
ATOM 723 C CA . ASP A 1 90 ? 17.909 5.472 -27.230 1.00 90.44 90 ASP A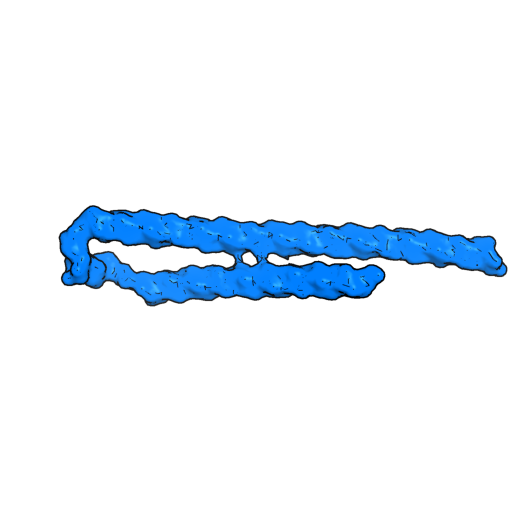 CA 1
ATOM 724 C C . ASP A 1 90 ? 19.298 4.893 -27.537 1.00 90.44 90 ASP A C 1
ATOM 726 O O . ASP A 1 90 ? 19.904 5.191 -28.573 1.00 90.44 90 ASP A O 1
ATOM 730 N N . VAL A 1 91 ? 19.830 4.063 -26.637 1.00 88.88 91 VAL A N 1
ATOM 731 C CA . VAL A 1 91 ? 21.131 3.407 -26.815 1.00 88.88 91 VAL A CA 1
ATOM 732 C C . VAL A 1 91 ? 21.083 2.445 -28.000 1.00 88.88 91 VAL A C 1
ATOM 734 O O . VAL A 1 91 ? 21.985 2.478 -28.843 1.00 88.88 91 VAL A O 1
ATOM 737 N N . ALA A 1 92 ? 20.027 1.636 -28.112 1.00 88.38 92 ALA A N 1
ATOM 738 C CA . ALA A 1 92 ? 19.826 0.740 -29.245 1.00 88.38 92 ALA A CA 1
ATOM 739 C C . ALA A 1 92 ? 19.780 1.511 -30.575 1.00 88.38 92 ALA A C 1
ATOM 741 O O . ALA A 1 92 ? 20.517 1.166 -31.502 1.00 88.38 92 ALA A O 1
ATOM 742 N N . GLY A 1 93 ? 19.021 2.611 -30.640 1.00 89.69 93 GLY A N 1
ATOM 743 C CA . GLY A 1 93 ? 18.932 3.454 -31.836 1.00 89.69 93 GLY A CA 1
ATOM 744 C C . GLY A 1 93 ? 20.275 4.071 -32.248 1.00 89.69 93 GLY A C 1
ATOM 745 O O . GLY A 1 93 ? 20.599 4.141 -33.439 1.00 89.69 93 GLY A O 1
ATOM 746 N N . ARG A 1 94 ? 21.115 4.462 -31.279 1.00 90.12 94 ARG A N 1
ATOM 747 C CA . ARG A 1 94 ? 22.480 4.952 -31.552 1.00 90.12 94 ARG A CA 1
ATOM 748 C C . ARG A 1 94 ? 23.371 3.859 -32.134 1.00 90.12 94 ARG A C 1
ATOM 750 O O . ARG A 1 94 ? 24.087 4.115 -33.101 1.00 90.12 94 ARG A O 1
ATOM 757 N N . PHE A 1 95 ? 23.324 2.649 -31.578 1.00 89.44 95 PHE A N 1
ATOM 758 C CA . PHE A 1 95 ? 24.098 1.522 -32.101 1.00 89.44 95 PHE A CA 1
ATOM 759 C C . PHE A 1 95 ? 23.647 1.107 -33.506 1.00 89.44 95 PHE A C 1
ATOM 761 O O . PHE A 1 95 ? 24.499 0.836 -34.354 1.00 89.44 95 PHE A O 1
ATOM 768 N N . GLU A 1 96 ? 22.342 1.096 -33.783 1.00 88.38 96 GLU A N 1
ATOM 769 C CA . GLU A 1 96 ? 21.814 0.830 -35.127 1.00 88.38 96 GLU A CA 1
ATOM 770 C C . GLU A 1 96 ? 22.253 1.894 -36.136 1.00 88.38 96 GLU A C 1
ATOM 772 O O . GLU A 1 96 ? 22.708 1.549 -37.226 1.00 88.38 96 GLU A O 1
ATOM 777 N N . SER A 1 97 ? 22.218 3.171 -35.748 1.00 85.94 97 SER A N 1
ATOM 778 C CA . SER A 1 97 ? 22.686 4.279 -36.589 1.00 85.94 97 SER A CA 1
ATOM 779 C C . SER A 1 97 ? 24.178 4.159 -36.923 1.00 85.94 97 SER A C 1
ATOM 781 O O . SER A 1 97 ? 24.569 4.334 -38.075 1.00 85.94 97 SER A O 1
ATOM 783 N N . ILE A 1 98 ? 25.019 3.807 -35.942 1.00 87.62 98 ILE A N 1
ATOM 784 C CA . ILE A 1 98 ? 26.459 3.578 -36.159 1.00 87.62 98 ILE A CA 1
ATOM 785 C C . ILE A 1 98 ? 26.685 2.378 -37.084 1.00 87.62 98 ILE A C 1
ATOM 787 O O . ILE A 1 98 ? 27.514 2.451 -37.989 1.00 87.62 98 ILE A O 1
ATOM 791 N N . ARG A 1 99 ? 25.943 1.279 -36.889 1.00 84.00 99 ARG A N 1
ATOM 792 C CA . ARG A 1 99 ? 26.034 0.096 -37.755 1.00 84.00 99 ARG A CA 1
ATOM 793 C C . ARG A 1 99 ? 25.628 0.421 -39.194 1.00 84.00 99 ARG A C 1
ATOM 795 O O . ARG A 1 99 ? 26.295 -0.042 -40.108 1.00 84.00 99 ARG A O 1
ATOM 802 N N . GLY A 1 100 ? 24.574 1.214 -39.386 1.00 78.56 100 GLY A N 1
ATOM 803 C CA . GLY A 1 100 ? 24.126 1.660 -40.706 1.00 78.56 100 GLY A CA 1
ATOM 804 C C . GLY A 1 100 ? 25.089 2.636 -41.387 1.00 78.56 100 GLY A C 1
ATOM 805 O O . GLY A 1 100 ? 25.176 2.631 -42.604 1.00 78.56 100 GLY A O 1
ATOM 806 N N . ALA A 1 101 ? 25.839 3.437 -40.625 1.00 75.69 101 ALA A N 1
ATOM 807 C CA . ALA A 1 101 ? 26.857 4.346 -41.162 1.00 75.69 101 ALA A CA 1
ATOM 808 C C . ALA A 1 101 ? 28.186 3.652 -41.529 1.00 75.69 101 ALA A C 1
ATOM 810 O O . ALA A 1 101 ? 29.005 4.233 -42.238 1.00 75.69 101 ALA A O 1
ATOM 811 N N . LEU A 1 102 ? 28.420 2.440 -41.013 1.00 69.81 102 LEU A N 1
ATOM 812 C CA . LEU A 1 102 ? 29.605 1.615 -41.284 1.00 69.81 102 LEU A CA 1
ATOM 813 C C . LEU A 1 102 ? 29.378 0.554 -42.379 1.00 69.81 102 LEU A C 1
ATOM 815 O O . LEU A 1 102 ? 30.328 -0.152 -42.721 1.00 69.81 102 LEU A O 1
ATOM 819 N N . ALA A 1 103 ? 28.146 0.416 -42.878 1.00 57.44 103 ALA A N 1
ATOM 820 C CA . ALA A 1 103 ? 27.743 -0.512 -43.939 1.00 57.44 103 ALA A CA 1
ATOM 821 C C . ALA A 1 103 ? 27.623 0.213 -45.286 1.00 57.44 103 ALA A C 1
ATOM 823 O O . ALA A 1 103 ? 27.955 -0.425 -46.309 1.00 57.44 103 ALA A O 1
#

Radius of gyration: 24.85 Å; chains: 1; bounding box: 53×15×76 Å

Foldseek 3Di:
DVVVLVVLVVLLVVLVVVLVVLVVVVVVCVVPDDPVVRCCVVPVDPVVSVVVVVVSVVSVVVSVVSSVVSVVSNVVSVVVSVVVVVVVVVVVVVVVVVVVVVD

Secondary structure (DSSP, 8-state):
-HHHHHHHHHHHHHHHHHHHHHHHHHHHHHHTPPPHHHHHHH---HHHHHHHHHHHHHHHHHHHHHHHHHHHHHHHHHHHHHHHHHHHHHHHHHHHHHHHH--